Protein AF-A0AAV0YJS9-F1 (afdb_monomer)

Secondary structure (DSSP, 8-state):
---TTEEEEEESSTTGGGGHHHHHHHTT-TTEEEEE-SSSEEEEEESSTTHHHHHTSTT-HHHHHHEEEEEE--TT----EEEEEEEEE---GGG-SHHHHHHHHHTTSEEEEE-HHHHTTS-SSEEEEEEEEEHHHHHHHTT---

Organism: Vicia faba (NCBI:txid3906)

Sequence (146 aa):
MGFSKAMKGVVNIPGSTFRMQSILDKEGFSSIKASALGPCLLLLEESKNGALEELLGECDARWKVWFSEVRRWNNKEMDKERLIRVKVYGVPCFAWHRNFFVALANSFDKFVCLDEYTSNGRNFDTARITLIVKLSFILQESCVVI

Mean predicted aligned error: 8.02 Å

Nearest PDB structures (foldseek):
  7roq-assembly1_A  TM=5.721E-01  e=2.950E-01  Homo sapiens
  7w02-assembly1_A  TM=5.265E-01  e=3.335E-01  Homo sapiens
  7lkz-assembly1_A  TM=6.442E-01  e=2.688E+00  Homo sapiens
  6cgf-assembly1_A  TM=4.818E-01  e=3.232E+00  Human immunodeficiency virus type 1 BH10
  6c0r-assembly1_A  TM=4.461E-01  e=3.436E+00  Human immunodeficiency virus type 1 BH10

pLDDT: mean 82.93, std 14.08, range [32.34, 95.38]

Solvent-accessible surface area (backbone atoms only — not comparable to full-atom values): 8464 Å² total; per-residue (Å²): 139,79,76,86,66,34,29,33,35,33,42,66,49,72,58,46,33,85,49,41,42,67,50,36,44,73,75,70,42,65,54,46,47,54,45,59,63,30,28,40,30,30,41,38,35,53,78,48,94,59,55,62,56,60,73,62,39,88,76,53,67,77,50,58,66,48,33,78,45,77,46,78,55,55,96,87,72,73,66,58,48,39,70,45,77,47,78,46,68,79,62,53,77,94,56,74,42,71,68,49,54,43,53,57,34,44,73,77,45,40,58,71,46,64,41,72,49,41,71,68,65,74,42,74,70,50,41,40,42,32,30,40,38,50,47,71,64,55,58,69,64,62,75,71,76,128

Foldseek 3Di:
DDQPPKKKFFFPAFQCLVCVCVVCVVVVLVQWDWDDQARGITITGGNDPCSVVVVVPPCPVVCVNTTPDMGHDDPVDHDQKHKDKDKDADQDPVCLAPVSLQVVQVVQPGWRDWDPCSHVVVDNGITITIGMHGNVSVVVPVVPPD

Radius of gyration: 18.53 Å; Cα contacts (8 Å, |Δi|>4): 231; chains: 1; bounding box: 42×46×48 Å

Structure (mmCIF, N/CA/C/O backbone):
data_AF-A0AAV0YJS9-F1
#
_entry.id   AF-A0AAV0YJS9-F1
#
loop_
_atom_site.group_PDB
_atom_site.id
_atom_site.type_symbol
_atom_site.label_atom_id
_atom_site.label_alt_id
_atom_site.label_comp_id
_atom_site.label_asym_id
_atom_site.label_entity_id
_atom_site.label_seq_id
_atom_site.pdbx_PDB_ins_code
_atom_site.Cartn_x
_atom_site.Cartn_y
_atom_site.Cartn_z
_atom_site.occupancy
_atom_site.B_iso_or_equiv
_atom_site.auth_seq_id
_atom_site.auth_comp_id
_atom_site.auth_asym_id
_atom_site.auth_atom_id
_atom_site.pdbx_PDB_model_num
ATOM 1 N N . MET A 1 1 ? -21.289 -11.889 22.302 1.00 41.25 1 MET A N 1
ATOM 2 C CA . MET A 1 1 ? -20.421 -10.692 22.283 1.00 41.25 1 MET A CA 1
ATOM 3 C C . MET A 1 1 ? -20.828 -9.848 21.088 1.00 41.25 1 MET A C 1
ATOM 5 O O . MET A 1 1 ? -20.607 -10.273 19.965 1.00 41.25 1 MET A O 1
ATOM 9 N N . GLY A 1 2 ? -21.559 -8.754 21.307 1.00 43.25 2 GLY A N 1
ATOM 10 C CA . GLY A 1 2 ? -22.062 -7.906 20.222 1.00 43.25 2 GLY A CA 1
ATOM 11 C C . GLY A 1 2 ? -21.069 -6.795 19.889 1.00 43.25 2 GLY A C 1
ATOM 12 O O . GLY A 1 2 ? -20.625 -6.100 20.798 1.00 43.25 2 GLY A O 1
ATOM 13 N N . PHE A 1 3 ? -20.772 -6.598 18.602 1.00 51.22 3 PHE A N 1
ATOM 14 C CA . PHE A 1 3 ? -19.946 -5.511 18.046 1.00 51.22 3 PHE A CA 1
ATOM 15 C C . PHE A 1 3 ? -20.576 -4.109 18.206 1.00 51.22 3 PHE A C 1
ATOM 17 O O . PHE A 1 3 ? -20.481 -3.276 17.309 1.00 51.22 3 PHE A O 1
ATOM 24 N N . SER A 1 4 ? -21.275 -3.826 19.313 1.00 53.09 4 SER A N 1
ATOM 25 C CA . SER A 1 4 ? -22.129 -2.631 19.436 1.00 53.09 4 SER A CA 1
ATOM 26 C C . SER A 1 4 ? -21.371 -1.297 19.350 1.00 53.09 4 SER A C 1
ATOM 28 O O . SER A 1 4 ? -22.004 -0.258 19.183 1.00 53.09 4 SER A O 1
ATOM 30 N N . LYS A 1 5 ? -20.031 -1.325 19.398 1.00 73.94 5 LYS A N 1
ATOM 31 C CA . LYS A 1 5 ? -19.152 -0.153 19.279 1.00 73.94 5 LYS A CA 1
ATOM 32 C C . LYS A 1 5 ? -17.955 -0.379 18.352 1.00 73.94 5 LYS A C 1
ATOM 34 O O . LYS A 1 5 ? -16.841 0.034 18.649 1.00 73.94 5 LYS A O 1
ATOM 39 N N . ALA A 1 6 ? -18.172 -1.074 17.241 1.00 85.06 6 ALA A N 1
ATOM 40 C CA . ALA A 1 6 ? -17.163 -1.171 16.194 1.00 85.06 6 ALA A CA 1
ATOM 41 C C . ALA A 1 6 ? -17.308 -0.019 15.189 1.00 85.06 6 ALA A C 1
ATOM 43 O O . ALA A 1 6 ? -18.415 0.343 14.772 1.00 85.06 6 ALA A O 1
ATOM 44 N N . MET A 1 7 ? -16.179 0.536 14.764 1.00 87.88 7 MET A N 1
ATOM 45 C CA . MET A 1 7 ? -16.108 1.544 13.715 1.00 87.88 7 MET A CA 1
ATOM 46 C C . MET A 1 7 ? -15.299 1.031 12.535 1.00 87.88 7 MET A C 1
ATOM 48 O O . MET A 1 7 ? -14.364 0.249 12.664 1.00 87.88 7 MET A O 1
ATOM 52 N N . LYS A 1 8 ? -15.693 1.474 11.354 1.00 89.69 8 LYS A N 1
ATOM 53 C CA . LYS A 1 8 ? -14.968 1.301 10.111 1.00 89.69 8 LYS A CA 1
ATOM 54 C C . LYS A 1 8 ? -14.064 2.508 9.915 1.00 89.69 8 LYS A C 1
ATOM 56 O O . LYS A 1 8 ? -14.579 3.620 9.901 1.00 89.69 8 LYS A O 1
ATOM 61 N N . GLY A 1 9 ? -12.774 2.284 9.687 1.00 90.38 9 GLY A N 1
ATOM 62 C CA . GLY A 1 9 ? -11.838 3.303 9.215 1.00 90.38 9 GLY A CA 1
ATOM 63 C C . GLY A 1 9 ? -11.384 3.009 7.787 1.00 90.38 9 GLY A C 1
ATOM 64 O O . GLY A 1 9 ? -10.937 1.898 7.499 1.00 90.38 9 GLY A O 1
ATOM 65 N N . VAL A 1 10 ? -11.486 3.990 6.893 1.00 90.12 10 VAL A N 1
ATOM 66 C CA . VAL A 1 10 ? -10.906 3.943 5.545 1.00 90.12 10 VAL A CA 1
ATOM 67 C C . VAL A 1 10 ? -9.620 4.754 5.555 1.00 90.12 10 VAL A C 1
ATOM 69 O O . VAL A 1 10 ? -9.650 5.941 5.872 1.00 90.12 10 VAL A O 1
ATOM 72 N N . VAL A 1 11 ? -8.487 4.129 5.233 1.00 91.19 11 VAL A N 1
ATOM 73 C CA . VAL A 1 11 ? -7.184 4.807 5.249 1.00 91.19 11 VAL A CA 1
ATOM 74 C C . VAL A 1 11 ? -6.875 5.499 3.925 1.00 91.19 11 VAL A C 1
ATOM 76 O O . VAL A 1 11 ? -7.175 4.982 2.851 1.00 91.19 11 VAL A O 1
ATOM 79 N N . ASN A 1 12 ? -6.214 6.653 3.994 1.00 88.81 12 ASN A N 1
ATOM 80 C CA . ASN A 1 12 ? -5.742 7.400 2.823 1.00 88.81 12 ASN A CA 1
ATOM 81 C C . ASN A 1 12 ? -4.531 6.752 2.154 1.00 88.81 12 ASN A C 1
ATOM 83 O O . ASN A 1 12 ? -4.306 6.937 0.959 1.00 88.81 12 ASN A O 1
ATOM 87 N N . ILE A 1 13 ? -3.738 6.013 2.933 1.00 87.56 13 ILE A N 1
ATOM 88 C CA . ILE A 1 13 ? -2.496 5.387 2.487 1.00 87.56 13 ILE A CA 1
ATOM 89 C C . ILE A 1 13 ? -2.735 3.877 2.392 1.00 87.56 13 ILE A C 1
ATOM 91 O O . ILE A 1 13 ? -2.726 3.194 3.422 1.00 87.56 13 ILE A O 1
ATOM 95 N N . PRO A 1 14 ? -2.936 3.322 1.185 1.00 86.38 14 PRO A N 1
ATOM 96 C CA . PRO A 1 14 ? -3.040 1.885 0.992 1.00 86.38 14 PRO A CA 1
ATOM 97 C C . PRO A 1 14 ? -1.896 1.097 1.625 1.00 86.38 14 PRO A C 1
ATOM 99 O O . PRO A 1 14 ? -0.729 1.471 1.522 1.00 86.38 14 PRO A O 1
ATOM 102 N N . GLY A 1 15 ? -2.232 -0.014 2.274 1.00 84.44 15 GLY A N 1
ATOM 103 C CA . GLY A 1 15 ? -1.279 -0.879 2.967 1.00 84.44 15 GLY A CA 1
ATOM 104 C C . GLY A 1 15 ? -0.827 -0.358 4.334 1.00 84.44 15 GLY A C 1
ATOM 105 O O . GLY A 1 15 ? -0.170 -1.098 5.065 1.00 84.44 15 GLY A O 1
ATOM 106 N N . SER A 1 16 ? -1.203 0.865 4.734 1.00 87.50 16 SER A N 1
ATOM 107 C CA . SER A 1 16 ? -0.940 1.356 6.097 1.00 87.50 16 SER A CA 1
ATOM 108 C C . SER A 1 16 ? -1.770 0.636 7.165 1.00 87.50 16 SER A C 1
ATOM 110 O O . SER A 1 16 ? -1.387 0.641 8.334 1.00 87.50 16 SER A O 1
ATOM 112 N N . THR A 1 17 ? -2.849 -0.051 6.774 1.00 90.31 17 THR A N 1
ATOM 113 C CA . THR A 1 17 ? -3.727 -0.816 7.673 1.00 90.31 17 THR A CA 1
ATOM 114 C C . THR A 1 17 ? -2.959 -1.826 8.526 1.00 90.31 17 THR A C 1
ATOM 116 O O . THR A 1 17 ? -3.192 -1.909 9.728 1.00 90.31 17 THR A O 1
ATOM 119 N N . PHE A 1 18 ? -1.962 -2.509 7.954 1.00 87.38 18 PHE A N 1
ATOM 120 C CA . PHE A 1 18 ? -1.115 -3.477 8.667 1.00 87.38 18 PHE A CA 1
ATOM 121 C C . PHE A 1 18 ? -0.224 -2.861 9.754 1.00 87.38 18 PHE A C 1
ATOM 123 O O . PHE A 1 18 ? 0.280 -3.578 10.612 1.00 87.38 18 PHE A O 1
ATOM 130 N N . ARG A 1 19 ? 0.003 -1.544 9.713 1.00 90.25 19 ARG A N 1
ATOM 131 C CA . ARG A 1 19 ? 0.818 -0.811 10.695 1.00 90.25 19 ARG A CA 1
ATOM 132 C C . ARG A 1 19 ? -0.024 0.038 11.640 1.00 90.25 19 ARG A C 1
ATOM 134 O O . ARG A 1 19 ? 0.536 0.645 12.548 1.00 90.25 19 ARG A O 1
ATOM 141 N N . MET A 1 20 ? -1.342 0.090 11.437 1.00 91.88 20 MET A N 1
ATOM 142 C CA . MET A 1 20 ? -2.189 1.048 12.138 1.00 91.88 20 MET A CA 1
ATOM 143 C C . MET A 1 20 ? -2.232 0.808 13.645 1.00 91.88 20 MET A C 1
ATOM 145 O O . MET A 1 20 ? -2.180 1.776 14.391 1.00 91.88 20 MET A O 1
ATOM 149 N N . GLN A 1 21 ? -2.238 -0.450 14.102 1.00 92.94 21 GLN A N 1
ATOM 150 C CA . GLN A 1 21 ? -2.174 -0.740 15.539 1.00 92.94 21 GLN A CA 1
ATOM 151 C C . GLN A 1 21 ? -0.936 -0.094 16.173 1.00 92.94 21 GLN A C 1
ATOM 153 O O . GLN A 1 21 ? -1.051 0.663 17.126 1.00 92.94 21 GLN A O 1
ATOM 158 N N . SER A 1 22 ? 0.240 -0.293 15.574 1.00 92.50 22 SER A N 1
ATOM 159 C CA . SER A 1 22 ? 1.484 0.295 16.077 1.00 92.50 22 SER A CA 1
ATOM 160 C C . SER A 1 22 ? 1.511 1.824 16.005 1.00 92.50 22 SER A C 1
ATOM 162 O O . SER A 1 22 ? 2.261 2.444 16.754 1.00 92.50 22 SER A O 1
ATOM 164 N N . ILE A 1 23 ? 0.759 2.438 15.087 1.00 90.69 23 ILE A N 1
ATOM 165 C CA . ILE A 1 23 ? 0.606 3.898 15.018 1.00 90.69 23 ILE A CA 1
ATOM 166 C C . ILE A 1 23 ? -0.279 4.374 16.175 1.00 90.69 23 ILE A C 1
ATOM 168 O O . ILE A 1 23 ? 0.129 5.263 16.914 1.00 90.69 23 ILE A O 1
ATOM 172 N N . LEU A 1 24 ? -1.437 3.743 16.380 1.00 89.62 24 LEU A N 1
ATOM 173 C CA . LEU A 1 24 ? -2.353 4.061 17.480 1.00 89.62 24 LEU A CA 1
ATOM 174 C C . LEU A 1 24 ? -1.680 3.903 18.845 1.00 89.62 24 LEU A C 1
ATOM 176 O O . LEU A 1 24 ? -1.779 4.800 19.677 1.00 89.62 24 LEU A O 1
ATOM 180 N N . ASP A 1 25 ? -0.935 2.817 19.051 1.00 90.38 25 ASP A N 1
ATOM 181 C CA . ASP A 1 25 ? -0.227 2.559 20.307 1.00 90.38 25 ASP A CA 1
ATOM 182 C C . ASP A 1 25 ? 0.786 3.668 20.632 1.00 90.38 25 ASP A C 1
ATOM 184 O O . ASP A 1 25 ? 0.897 4.093 21.781 1.00 90.38 25 ASP A O 1
ATOM 188 N N . LYS A 1 26 ? 1.505 4.170 19.618 1.00 89.50 26 LYS A N 1
ATOM 189 C CA . LYS A 1 26 ? 2.485 5.258 19.777 1.00 89.50 26 LYS A CA 1
ATOM 190 C C . LYS A 1 26 ? 1.838 6.600 20.098 1.00 89.50 26 LYS A C 1
ATOM 192 O O . LYS A 1 26 ? 2.425 7.382 20.835 1.00 89.50 26 LYS A O 1
ATOM 197 N N . GLU A 1 27 ? 0.645 6.843 19.569 1.00 86.38 27 GLU A N 1
ATOM 198 C CA . GLU A 1 27 ? -0.137 8.053 19.837 1.00 86.38 27 GLU A CA 1
ATOM 199 C C . GLU A 1 27 ? -0.932 7.966 21.158 1.00 86.38 27 GLU A C 1
ATOM 201 O O . GLU A 1 27 ? -1.637 8.905 21.513 1.00 86.38 27 GLU A O 1
ATOM 206 N N . GLY A 1 28 ? -0.819 6.856 21.903 1.00 85.75 28 GLY A N 1
ATOM 207 C CA . GLY A 1 28 ? -1.477 6.659 23.200 1.00 85.75 28 GLY A CA 1
ATOM 208 C C . GLY A 1 28 ? -2.850 5.979 23.135 1.00 85.75 28 GLY A C 1
ATOM 209 O O . GLY A 1 28 ? -3.483 5.774 24.170 1.00 85.75 28 GLY A O 1
ATOM 210 N N . PHE A 1 29 ? -3.298 5.550 21.952 1.00 85.56 29 PHE A N 1
ATOM 211 C CA . PHE A 1 29 ? -4.592 4.896 21.721 1.00 85.56 29 PHE A CA 1
ATOM 212 C C . PHE A 1 29 ? -4.521 3.361 21.814 1.00 85.56 29 PHE A C 1
ATOM 214 O O . PHE A 1 29 ? -5.145 2.647 21.033 1.00 85.56 29 PHE A O 1
ATOM 221 N N . SER A 1 30 ? -3.809 2.827 22.808 1.00 85.06 30 SER A N 1
ATOM 222 C CA . SER A 1 30 ? -3.649 1.372 23.006 1.00 85.06 30 SER A CA 1
ATOM 223 C C . SER A 1 30 ? -4.942 0.640 23.393 1.00 85.06 30 SER A C 1
ATOM 225 O O . SER A 1 30 ? -5.039 -0.582 23.295 1.00 85.06 30 SER A O 1
ATOM 227 N N . SER A 1 31 ? -5.960 1.384 23.833 1.00 86.19 31 SER A N 1
ATOM 228 C CA . SER A 1 31 ? -7.290 0.844 24.137 1.00 86.19 31 SER A CA 1
ATOM 229 C C . SER A 1 31 ? -8.148 0.588 22.891 1.00 86.19 31 SER A C 1
ATOM 231 O O . SER A 1 31 ? -9.206 -0.039 23.007 1.00 86.19 31 SER A O 1
ATOM 233 N N . ILE A 1 32 ? -7.694 1.046 21.718 1.00 88.88 32 ILE A N 1
ATOM 234 C CA . ILE A 1 32 ? -8.327 0.808 20.423 1.00 88.88 32 ILE A CA 1
ATOM 235 C C . ILE A 1 32 ? -7.592 -0.333 19.728 1.00 88.88 32 ILE A C 1
ATOM 237 O O . ILE A 1 32 ? -6.395 -0.267 19.448 1.00 88.88 32 ILE A O 1
ATOM 241 N N . LYS A 1 33 ? -8.338 -1.381 19.401 1.00 91.38 33 LYS A N 1
ATOM 242 C CA . LYS A 1 33 ? -7.868 -2.486 18.581 1.00 91.38 33 LYS A CA 1
ATOM 243 C C . LYS A 1 33 ? -8.178 -2.196 17.117 1.00 91.38 33 LYS A C 1
ATOM 245 O O . LYS A 1 33 ? -9.339 -2.066 16.736 1.00 91.38 33 LYS A O 1
ATOM 250 N N . ALA A 1 34 ? -7.142 -2.142 16.292 1.00 91.88 34 ALA A N 1
ATOM 251 C CA . ALA A 1 34 ? -7.224 -1.942 14.855 1.00 91.88 34 ALA A CA 1
ATOM 252 C C . ALA A 1 34 ? -6.961 -3.259 14.115 1.00 91.88 34 ALA A C 1
ATOM 254 O O . ALA A 1 34 ? -5.829 -3.733 14.027 1.00 91.88 34 ALA A O 1
ATOM 255 N N . SER A 1 35 ? -8.014 -3.847 13.551 1.00 91.25 35 SER A N 1
ATOM 256 C CA . SER A 1 35 ? -7.930 -5.072 12.752 1.00 91.25 35 SER A CA 1
ATOM 257 C C . SER A 1 35 ? -8.005 -4.735 11.263 1.00 91.25 35 SER A C 1
ATOM 259 O O . SER A 1 35 ? -8.992 -4.166 10.795 1.00 91.25 35 SER A O 1
ATOM 261 N N . ALA A 1 36 ? -6.966 -5.082 10.500 1.00 90.62 36 ALA A N 1
ATOM 262 C CA . ALA A 1 36 ? -6.950 -4.885 9.052 1.00 90.62 36 ALA A CA 1
ATOM 263 C C . ALA A 1 36 ? -7.961 -5.817 8.373 1.00 90.62 36 ALA A C 1
ATOM 265 O O . ALA A 1 36 ? -7.864 -7.037 8.475 1.00 90.62 36 ALA A O 1
ATOM 266 N N . LEU A 1 37 ? -8.920 -5.227 7.661 1.00 88.69 37 LEU A N 1
ATOM 267 C CA . LEU A 1 37 ? -9.890 -5.952 6.837 1.00 88.69 37 LEU A CA 1
ATOM 268 C C . LEU A 1 37 ? -9.517 -5.932 5.350 1.00 88.69 37 LEU A C 1
ATOM 270 O O . LEU A 1 37 ? -10.106 -6.665 4.561 1.00 88.69 37 LEU A O 1
ATOM 274 N N . GLY A 1 38 ? -8.559 -5.082 4.978 1.00 86.69 38 GLY A N 1
ATOM 275 C CA . GLY A 1 38 ? -8.173 -4.816 3.601 1.00 86.69 38 GLY A CA 1
ATOM 276 C C . GLY A 1 38 ? -6.934 -3.924 3.479 1.00 86.69 38 GLY A C 1
ATOM 277 O O . GLY A 1 38 ? -6.399 -3.472 4.499 1.00 86.69 38 GLY A O 1
ATOM 278 N N . PRO A 1 39 ? -6.492 -3.597 2.247 1.00 87.38 39 PRO A N 1
ATOM 279 C CA . PRO A 1 39 ? -5.433 -2.618 2.018 1.00 87.38 39 PRO A CA 1
ATOM 280 C C . PRO A 1 39 ? -5.819 -1.220 2.494 1.00 87.38 39 PRO A C 1
ATOM 282 O O . PRO A 1 39 ? -4.946 -0.453 2.891 1.00 87.38 39 PRO A O 1
ATOM 285 N N . CYS A 1 40 ? -7.107 -0.889 2.413 1.00 88.81 40 CYS A N 1
ATOM 286 C CA . CYS A 1 40 ? -7.633 0.439 2.712 1.00 88.81 40 CYS A CA 1
ATOM 287 C C . CYS A 1 40 ? -8.620 0.431 3.888 1.00 88.81 40 CYS A C 1
ATOM 289 O O . CYS A 1 40 ? -9.081 1.492 4.290 1.00 88.81 40 CYS A O 1
ATOM 291 N N . LEU A 1 41 ? -8.964 -0.744 4.428 1.00 90.62 41 LEU A N 1
ATOM 292 C CA . LEU A 1 41 ? -10.063 -0.915 5.374 1.00 90.62 41 LEU A CA 1
ATOM 293 C C . LEU A 1 41 ? -9.586 -1.436 6.732 1.00 90.62 41 LEU A C 1
ATOM 295 O O . LEU A 1 41 ? -8.888 -2.450 6.812 1.00 90.62 41 LEU A O 1
ATOM 299 N N . LEU A 1 42 ? -10.033 -0.774 7.796 1.00 91.81 42 LEU A N 1
ATOM 300 C CA . LEU A 1 42 ? -9.803 -1.148 9.186 1.00 91.81 42 LEU A CA 1
ATOM 301 C C . LEU A 1 42 ? -11.115 -1.300 9.944 1.00 91.81 42 LEU A C 1
ATOM 303 O O . LEU A 1 42 ? -12.038 -0.499 9.785 1.00 91.81 42 LEU A O 1
ATOM 307 N N . LEU A 1 43 ? -11.144 -2.300 10.816 1.00 91.75 43 LEU A N 1
ATOM 308 C CA . LEU A 1 43 ? -12.088 -2.398 11.915 1.00 91.75 43 LEU A CA 1
ATOM 309 C C . LEU A 1 43 ? -11.422 -1.831 13.164 1.00 91.75 43 LEU A C 1
ATOM 311 O O . LEU A 1 43 ? -10.372 -2.321 13.577 1.00 91.75 43 LEU A O 1
ATOM 315 N N . LEU A 1 44 ? -12.028 -0.810 13.746 1.00 90.62 44 LEU A N 1
ATOM 316 C CA . LEU A 1 44 ? -11.599 -0.201 14.992 1.00 90.62 44 LEU A CA 1
ATOM 317 C C . LEU A 1 44 ? -12.578 -0.619 16.090 1.00 90.62 44 LEU A C 1
ATOM 319 O O . LEU A 1 44 ? -13.779 -0.364 15.988 1.00 90.62 44 LEU A O 1
ATOM 323 N N . GLU A 1 45 ? -12.069 -1.278 17.121 1.00 89.69 45 GLU A N 1
ATOM 324 C CA . GLU A 1 45 ? -12.843 -1.747 18.269 1.00 89.69 45 GLU A CA 1
ATOM 325 C C . GLU A 1 45 ? -12.280 -1.104 19.534 1.00 89.69 45 GLU A C 1
ATOM 327 O O . GLU A 1 45 ? -11.082 -1.195 19.795 1.00 89.69 45 GLU A O 1
ATOM 332 N N . GLU A 1 46 ? -13.122 -0.462 20.338 1.00 85.69 46 GLU A N 1
ATOM 333 C CA . GLU A 1 46 ? -12.690 0.058 21.635 1.00 85.69 46 GLU A CA 1
ATOM 334 C C . GLU A 1 46 ? -12.863 -0.989 22.742 1.00 85.69 46 GLU A C 1
ATOM 336 O O . GLU A 1 46 ? -13.901 -1.642 22.852 1.00 85.69 46 GLU A O 1
ATOM 341 N N . SER A 1 47 ? -11.842 -1.133 23.587 1.00 77.25 47 SER A N 1
ATOM 342 C CA . SER A 1 47 ? -11.933 -1.897 24.839 1.00 77.25 47 SER A CA 1
ATOM 343 C C . SER A 1 47 ? -12.513 -1.044 25.976 1.00 77.25 47 SER A C 1
ATOM 345 O O . SER A 1 47 ? -13.235 -1.536 26.844 1.00 77.25 47 SER A O 1
ATOM 347 N N . LYS A 1 48 ? -12.236 0.268 25.951 1.00 69.94 48 LYS A N 1
ATOM 348 C CA . LYS A 1 48 ? -12.735 1.258 26.910 1.00 69.94 48 LYS A CA 1
ATOM 349 C C . LYS A 1 48 ? -13.685 2.218 26.200 1.00 69.94 48 LYS A C 1
ATOM 351 O O . LYS A 1 48 ? -13.318 2.802 25.188 1.00 69.94 48 LYS A O 1
ATOM 356 N N . ASN A 1 49 ? -14.879 2.401 26.760 1.00 71.81 49 ASN A N 1
ATOM 357 C CA . ASN A 1 49 ? -15.883 3.307 26.206 1.00 71.81 49 ASN A CA 1
ATOM 358 C C . ASN A 1 49 ? -15.343 4.740 26.071 1.00 71.81 49 ASN A C 1
ATOM 360 O O . ASN A 1 49 ? -14.882 5.300 27.067 1.00 71.81 49 ASN A O 1
ATOM 364 N N . GLY A 1 50 ? -15.465 5.323 24.875 1.00 74.19 50 GLY A N 1
ATOM 365 C CA . GLY A 1 50 ? -15.154 6.731 24.601 1.00 74.19 50 GLY A CA 1
ATOM 366 C C . GLY A 1 50 ? -13.789 6.972 23.953 1.00 74.19 50 GLY A C 1
ATOM 367 O O . GLY A 1 50 ? -13.534 8.084 23.507 1.00 74.19 50 GLY A O 1
ATOM 368 N N . ALA A 1 51 ? -12.936 5.949 23.826 1.00 75.50 51 ALA A N 1
ATOM 369 C CA . ALA A 1 51 ? -11.641 6.085 23.153 1.00 75.50 51 ALA A CA 1
ATOM 370 C C . ALA A 1 51 ? -11.807 6.364 21.652 1.00 75.50 51 ALA A C 1
ATOM 372 O O . ALA A 1 51 ? -11.054 7.145 21.074 1.00 75.50 51 ALA A O 1
ATOM 373 N N . LEU A 1 52 ? -12.818 5.759 21.016 1.00 78.56 52 LEU A N 1
ATOM 374 C CA . LEU A 1 52 ? -13.140 6.055 19.620 1.00 78.56 52 LEU A CA 1
ATOM 375 C C . LEU A 1 52 ? -13.755 7.443 19.448 1.00 78.56 52 LEU A C 1
ATOM 377 O O . LEU A 1 52 ? -13.489 8.098 18.448 1.00 78.56 52 LEU A O 1
ATOM 381 N N . GLU A 1 53 ? -14.552 7.907 20.409 1.00 76.44 53 GLU A N 1
ATOM 382 C CA . GLU A 1 53 ? -15.105 9.265 20.381 1.00 76.44 53 GLU A CA 1
ATOM 383 C C . GLU A 1 53 ? -14.022 10.322 20.614 1.00 76.44 53 GLU A C 1
ATOM 385 O O . GLU A 1 53 ? -14.081 11.372 19.993 1.00 76.44 53 GLU A O 1
ATOM 390 N N . GLU A 1 54 ? -13.001 10.035 21.425 1.00 74.62 54 GLU A N 1
ATOM 391 C CA . GLU A 1 54 ? -11.814 10.883 21.592 1.00 74.62 54 GLU A CA 1
ATOM 392 C C . GLU A 1 54 ? -10.950 10.910 20.321 1.00 74.62 54 GLU A C 1
ATOM 394 O O . GLU A 1 54 ? -10.558 11.982 19.868 1.00 74.62 54 GLU A O 1
ATOM 399 N N . LEU A 1 55 ? -10.728 9.748 19.689 1.00 73.62 55 LEU A N 1
ATOM 400 C CA . LEU A 1 55 ? -10.049 9.643 18.389 1.00 73.62 55 LEU A CA 1
ATOM 401 C C . LEU A 1 55 ? -10.770 10.458 17.298 1.00 73.62 55 LEU A C 1
ATOM 403 O O . LEU A 1 55 ? -10.135 11.003 16.396 1.00 73.62 55 LEU A O 1
ATOM 407 N N . LEU A 1 56 ? -12.104 10.506 17.370 1.00 73.75 56 LEU A N 1
ATOM 408 C CA . LEU A 1 56 ? -12.983 11.171 16.404 1.00 73.75 56 LEU A CA 1
ATOM 409 C C . LEU A 1 56 ? -13.446 12.561 16.832 1.00 73.75 56 LEU A C 1
ATOM 411 O O . LEU A 1 56 ? -14.149 13.223 16.063 1.00 73.75 56 LEU A O 1
ATOM 415 N N . GLY A 1 57 ? -13.048 12.996 18.027 1.00 68.56 57 GLY A N 1
ATOM 416 C CA . GLY A 1 57 ? -13.339 14.310 18.571 1.00 68.56 57 GLY A CA 1
ATOM 417 C C . GLY A 1 57 ? -12.876 15.388 17.600 1.00 68.56 57 GLY A C 1
ATOM 418 O O . GLY A 1 57 ? -11.836 15.250 16.954 1.00 68.56 57 GLY A O 1
ATOM 419 N N . GLU A 1 58 ? -13.716 16.414 17.449 1.00 48.19 58 GLU A N 1
ATOM 420 C CA . GLU A 1 58 ? -13.723 17.376 16.346 1.00 48.19 58 GLU A CA 1
ATOM 421 C C . GLU A 1 58 ? -12.342 17.680 15.744 1.00 48.19 58 GLU A C 1
ATOM 423 O O . GLU A 1 58 ? -11.552 18.461 16.264 1.00 48.19 58 GLU A O 1
ATOM 428 N N . CYS A 1 59 ? -12.101 17.116 14.558 1.00 52.06 59 CYS A N 1
ATOM 429 C CA . CYS A 1 59 ? -11.063 17.568 13.638 1.00 52.06 59 CYS A CA 1
ATOM 430 C C . CYS A 1 59 ? -9.631 17.575 14.185 1.00 52.06 59 CYS A C 1
ATOM 432 O O . CYS A 1 59 ? -8.872 18.489 13.851 1.00 52.06 59 CYS A O 1
ATOM 434 N N . ASP A 1 60 ? -9.200 16.535 14.897 1.00 64.75 60 ASP A N 1
ATOM 435 C CA . ASP A 1 60 ? -7.765 16.357 15.076 1.00 64.75 60 ASP A CA 1
ATOM 436 C C . ASP A 1 60 ? -7.112 16.119 13.701 1.00 64.75 60 ASP A C 1
ATOM 438 O O . ASP A 1 60 ? -7.212 15.049 13.089 1.00 64.75 60 ASP A O 1
ATOM 442 N N . ALA A 1 61 ? -6.497 17.172 13.155 1.00 71.44 61 ALA A N 1
ATOM 443 C CA . ALA A 1 61 ? -5.882 17.180 11.831 1.00 71.44 61 ALA A CA 1
ATOM 444 C C . ALA A 1 61 ? -4.862 16.041 11.672 1.00 71.44 61 ALA A C 1
ATOM 446 O O . ALA A 1 61 ? -4.637 15.566 10.557 1.00 71.44 61 ALA A O 1
ATOM 447 N N . ARG A 1 62 ? -4.317 15.555 12.797 1.00 76.94 62 ARG A N 1
ATOM 448 C CA . ARG A 1 62 ? -3.439 14.387 12.880 1.00 76.94 62 ARG A CA 1
ATOM 449 C C . ARG A 1 62 ? -4.068 13.140 12.256 1.00 76.94 62 ARG A C 1
ATOM 451 O O . ARG A 1 62 ? -3.407 12.450 11.482 1.00 76.94 62 ARG A O 1
ATOM 458 N N . TRP A 1 63 ? -5.351 12.879 12.510 1.00 83.19 63 TRP A N 1
ATOM 459 C CA . TRP A 1 63 ? -6.026 11.668 12.029 1.00 83.19 63 TRP A CA 1
ATOM 460 C C . TRP A 1 63 ? -6.594 11.797 10.616 1.00 83.19 63 TRP A C 1
ATOM 462 O O . TRP A 1 63 ? -6.737 10.783 9.933 1.00 83.19 63 TRP A O 1
ATOM 472 N N . LYS A 1 64 ? -6.801 13.024 10.115 1.00 83.25 64 LYS A N 1
ATOM 473 C CA . LYS A 1 64 ? -7.192 13.271 8.713 1.00 83.25 64 LYS A CA 1
ATOM 474 C C . LYS A 1 64 ? -6.112 12.874 7.705 1.00 83.25 64 LYS A C 1
ATOM 476 O O . LYS A 1 64 ? -6.432 12.605 6.552 1.00 83.25 64 LYS A O 1
ATOM 481 N N . VAL A 1 65 ? -4.841 12.821 8.114 1.00 84.88 65 VAL A N 1
ATOM 482 C CA . VAL A 1 65 ? -3.754 12.300 7.263 1.00 84.88 65 VAL A CA 1
ATOM 483 C C . VAL A 1 65 ? -3.918 10.796 7.051 1.00 84.88 65 VAL A C 1
ATOM 485 O O . VAL A 1 65 ? -3.706 10.295 5.946 1.00 84.88 65 VAL A O 1
ATOM 488 N N . TRP A 1 66 ? -4.352 10.081 8.087 1.00 87.56 66 TRP A N 1
ATOM 489 C CA . TRP A 1 66 ? -4.454 8.627 8.080 1.00 87.56 66 TRP A CA 1
ATOM 490 C C . TRP A 1 66 ? -5.776 8.124 7.526 1.00 87.56 66 TRP A C 1
ATOM 492 O O . TRP A 1 66 ? -5.758 7.190 6.726 1.00 87.56 66 TRP A O 1
ATOM 502 N N . PHE A 1 67 ? -6.895 8.738 7.909 1.00 89.00 67 PHE A N 1
ATOM 503 C CA . PHE A 1 67 ? -8.236 8.292 7.553 1.00 89.00 67 PHE A CA 1
ATOM 504 C C . PHE A 1 67 ? -8.929 9.276 6.606 1.00 89.00 67 PHE A C 1
ATOM 506 O O . PHE A 1 67 ? -8.951 10.480 6.852 1.00 89.00 67 PHE A O 1
ATOM 513 N N . SER A 1 68 ? -9.527 8.753 5.535 1.00 88.50 68 SER A N 1
ATOM 514 C CA . SER A 1 68 ? -10.473 9.500 4.689 1.00 88.50 68 SER A CA 1
ATOM 515 C C . SER A 1 68 ? -11.864 9.511 5.303 1.00 88.50 68 SER A C 1
ATOM 517 O O . SER A 1 68 ? -12.588 10.496 5.198 1.00 88.50 68 SER A O 1
ATOM 519 N N . GLU A 1 69 ? -12.244 8.403 5.931 1.00 87.38 69 GLU A N 1
ATOM 520 C CA . GLU A 1 69 ? -13.571 8.201 6.489 1.00 87.38 69 GLU A CA 1
ATOM 521 C C . GLU A 1 69 ? -13.464 7.340 7.742 1.00 87.38 69 GLU A C 1
ATOM 523 O O . GLU A 1 69 ? -12.792 6.307 7.738 1.00 87.38 69 GLU A O 1
ATOM 528 N N . VAL A 1 70 ? -14.173 7.732 8.799 1.00 86.94 70 VAL A N 1
ATOM 529 C CA . VAL A 1 70 ? -14.438 6.850 9.933 1.00 86.94 70 VAL A CA 1
ATOM 530 C C . VAL A 1 70 ? -15.926 6.899 10.248 1.00 86.94 70 VAL A C 1
ATOM 532 O O . VAL A 1 70 ? -16.492 7.971 10.445 1.00 86.94 70 VAL A O 1
ATOM 535 N N . ARG A 1 71 ? -16.583 5.738 10.269 1.00 86.00 71 ARG A N 1
ATOM 536 C CA . ARG A 1 71 ? -18.030 5.623 10.512 1.00 86.00 71 ARG A CA 1
ATOM 537 C C . ARG A 1 71 ? -18.368 4.372 11.308 1.00 86.00 71 ARG A C 1
ATOM 539 O O . ARG A 1 71 ? -17.525 3.502 11.486 1.00 86.00 71 ARG A O 1
ATOM 546 N N . ARG A 1 72 ? -19.613 4.239 11.772 1.00 86.88 72 ARG A N 1
ATOM 547 C CA . ARG A 1 72 ? -20.068 2.999 12.428 1.00 86.88 72 ARG A CA 1
ATOM 548 C C . ARG A 1 72 ? -19.945 1.801 11.484 1.00 86.88 72 ARG A C 1
ATOM 550 O O . ARG A 1 72 ? -20.259 1.905 10.298 1.00 86.88 72 ARG A O 1
ATOM 557 N N . TRP A 1 73 ? -19.478 0.677 12.023 1.00 86.31 73 TRP A N 1
ATOM 558 C CA . TRP A 1 73 ? -19.311 -0.557 11.266 1.00 86.31 73 TRP A CA 1
ATOM 559 C C . TRP A 1 73 ? -20.663 -1.130 10.816 1.00 86.31 73 TRP A C 1
ATOM 561 O O . TRP A 1 73 ? -21.632 -1.145 11.576 1.00 86.31 73 TRP A O 1
ATOM 571 N N . ASN A 1 74 ? -20.715 -1.638 9.583 1.00 81.75 74 ASN A N 1
ATOM 572 C CA . ASN A 1 74 ? -21.863 -2.352 9.034 1.00 81.75 74 ASN A CA 1
ATOM 573 C C . ASN A 1 74 ? -21.408 -3.726 8.530 1.00 81.75 74 ASN A C 1
ATOM 575 O O . ASN A 1 74 ? -20.579 -3.813 7.627 1.00 81.75 74 ASN A O 1
ATOM 579 N N . ASN A 1 75 ? -22.000 -4.798 9.062 1.00 73.44 75 ASN A N 1
ATOM 580 C CA . ASN A 1 75 ? -21.627 -6.186 8.760 1.00 73.44 75 ASN A CA 1
ATOM 581 C C . ASN A 1 75 ? -21.780 -6.590 7.282 1.00 73.44 75 ASN A C 1
ATOM 583 O O . ASN A 1 75 ? -21.296 -7.647 6.892 1.00 73.44 75 ASN A O 1
ATOM 587 N N . LYS A 1 76 ? -22.453 -5.785 6.453 1.00 77.12 76 LYS A N 1
ATOM 588 C CA . LYS A 1 76 ? -22.581 -6.038 5.008 1.00 77.12 76 LYS A CA 1
ATOM 589 C C . LYS A 1 76 ? -21.383 -5.539 4.192 1.00 77.12 76 LYS A C 1
ATOM 591 O O . LY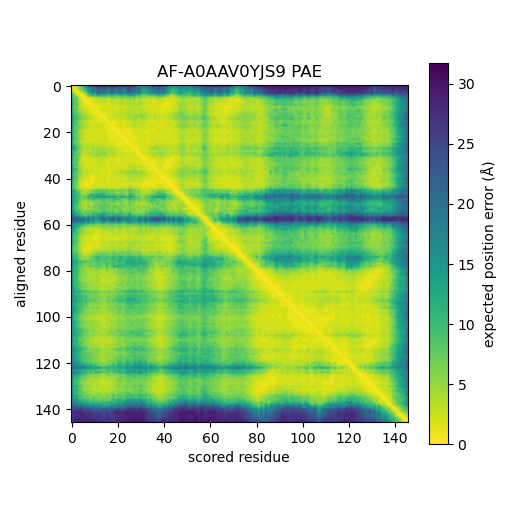S A 1 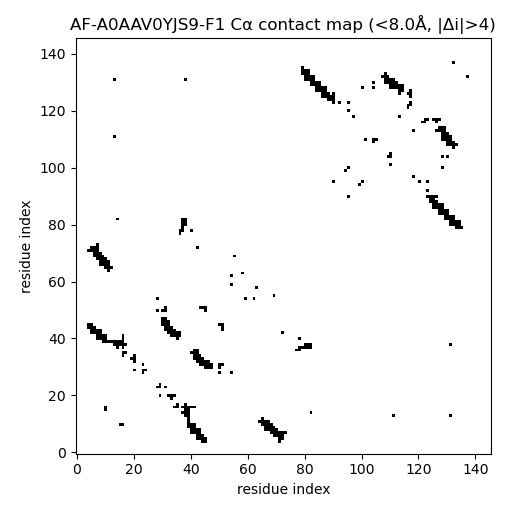76 ? -21.301 -5.816 2.998 1.00 77.12 76 LYS A O 1
ATOM 596 N N . GLU A 1 77 ? -20.475 -4.787 4.803 1.00 69.62 77 GLU A N 1
ATOM 597 C CA . GLU A 1 77 ? -19.352 -4.162 4.112 1.00 69.62 77 GLU A CA 1
ATOM 598 C C . GLU A 1 77 ? -18.093 -5.013 4.258 1.00 69.62 77 GLU A C 1
ATOM 600 O O . GLU A 1 77 ? -17.349 -4.882 5.220 1.00 69.62 77 GLU A O 1
ATOM 605 N N . MET A 1 78 ? -17.834 -5.884 3.285 1.00 72.38 78 MET A N 1
ATOM 606 C CA . MET A 1 78 ? -16.545 -6.571 3.173 1.00 72.38 78 MET A CA 1
ATOM 607 C C . MET A 1 78 ? -15.646 -5.866 2.167 1.00 72.38 78 MET A C 1
ATOM 609 O O . MET A 1 78 ? -16.120 -5.360 1.146 1.00 72.38 78 MET A O 1
ATOM 613 N N . ASP A 1 79 ? -14.343 -5.870 2.441 1.00 78.12 79 ASP A N 1
ATOM 614 C CA . ASP A 1 79 ? -13.371 -5.339 1.502 1.00 78.12 79 ASP A CA 1
ATOM 615 C C . ASP A 1 79 ? -13.261 -6.224 0.254 1.00 78.12 79 ASP A C 1
ATOM 617 O O . ASP A 1 79 ? -13.031 -7.440 0.326 1.00 78.12 79 ASP A O 1
ATOM 621 N N . LYS A 1 80 ? -13.422 -5.584 -0.903 1.00 84.31 80 LYS A N 1
ATOM 622 C CA . LYS A 1 80 ? -13.390 -6.221 -2.223 1.00 84.31 80 LYS A CA 1
ATOM 623 C C . LYS A 1 80 ? -12.048 -6.035 -2.917 1.00 84.31 80 LYS A C 1
ATOM 625 O O . LYS A 1 80 ? -11.930 -6.408 -4.078 1.00 84.31 80 LYS A O 1
ATOM 630 N N . GLU A 1 81 ? -11.061 -5.474 -2.236 1.00 87.69 81 GLU A N 1
ATOM 631 C CA . GLU A 1 81 ? -9.733 -5.200 -2.769 1.00 87.69 81 GLU A CA 1
ATOM 632 C C . GLU A 1 81 ? -8.672 -6.052 -2.062 1.00 87.69 81 GLU A C 1
ATOM 634 O O . GLU A 1 81 ? -8.876 -6.570 -0.966 1.00 87.69 81 GLU A O 1
ATOM 639 N N . ARG A 1 82 ? -7.523 -6.266 -2.696 1.00 86.69 82 ARG A N 1
ATOM 640 C CA . ARG A 1 82 ? -6.392 -6.989 -2.108 1.00 86.69 82 ARG A CA 1
ATOM 641 C C . ARG A 1 82 ? -5.101 -6.276 -2.446 1.00 86.69 82 ARG A C 1
ATOM 643 O O . ARG A 1 82 ? -4.890 -5.876 -3.587 1.00 86.69 82 ARG A O 1
ATOM 650 N N . LEU A 1 83 ? -4.235 -6.141 -1.445 1.00 88.31 83 LEU A N 1
ATOM 651 C CA . LEU A 1 83 ? -2.866 -5.697 -1.656 1.00 88.31 83 LEU A CA 1
ATOM 652 C C . LEU A 1 83 ? -2.057 -6.890 -2.149 1.00 88.31 83 LEU A C 1
ATOM 654 O O . LEU A 1 83 ? -1.925 -7.877 -1.426 1.00 88.31 83 LEU A O 1
ATOM 658 N N . ILE A 1 84 ? -1.502 -6.793 -3.348 1.00 88.94 84 ILE A N 1
ATOM 659 C CA . ILE A 1 84 ? -0.625 -7.823 -3.893 1.00 88.94 84 ILE A CA 1
ATOM 660 C C . ILE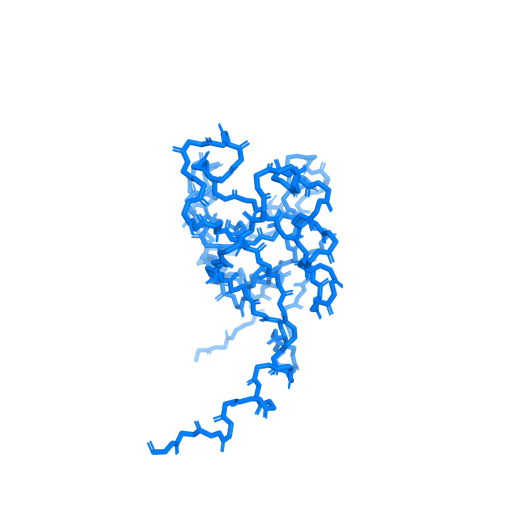 A 1 84 ? 0.744 -7.233 -4.199 1.00 88.94 84 ILE A C 1
ATOM 662 O O . ILE A 1 84 ? 0.886 -6.057 -4.541 1.00 88.94 84 ILE A O 1
ATOM 666 N N . ARG A 1 85 ? 1.766 -8.076 -4.076 1.00 89.62 85 ARG A N 1
ATOM 667 C CA . ARG A 1 85 ? 3.129 -7.746 -4.472 1.00 89.62 85 ARG A CA 1
ATOM 668 C C . ARG A 1 85 ? 3.553 -8.694 -5.573 1.00 89.62 85 ARG A C 1
ATOM 670 O O . ARG A 1 85 ? 3.668 -9.895 -5.347 1.00 89.62 85 ARG A O 1
ATOM 677 N N . VAL A 1 86 ? 3.791 -8.137 -6.749 1.00 91.56 86 VAL A N 1
ATOM 678 C CA . VAL A 1 86 ? 4.159 -8.894 -7.942 1.00 91.56 86 VAL A CA 1
ATOM 679 C C . VAL A 1 86 ? 5.633 -8.700 -8.254 1.00 91.56 86 VAL A C 1
ATOM 681 O O . VAL A 1 86 ? 6.224 -7.662 -7.941 1.00 91.56 86 VAL A O 1
ATOM 684 N N . LYS A 1 87 ? 6.229 -9.726 -8.859 1.00 93.00 87 LYS A N 1
ATOM 685 C CA . LYS A 1 87 ? 7.565 -9.671 -9.447 1.00 93.00 87 LYS A CA 1
ATOM 686 C C . LYS A 1 87 ? 7.405 -9.598 -10.960 1.00 93.00 87 LYS A C 1
ATOM 688 O O . LYS A 1 87 ? 6.684 -10.411 -11.527 1.00 93.00 87 LYS A O 1
ATOM 693 N N . VAL A 1 88 ? 8.068 -8.639 -11.589 1.00 92.38 88 VAL A N 1
ATOM 694 C CA . VAL A 1 88 ? 8.083 -8.458 -13.040 1.00 92.38 88 VAL A CA 1
ATOM 695 C C . VAL A 1 88 ? 9.499 -8.717 -13.522 1.00 92.38 88 VAL A C 1
ATOM 697 O O . VAL A 1 88 ? 10.445 -8.081 -13.058 1.00 92.38 88 VAL A O 1
ATOM 700 N N . TYR A 1 89 ? 9.628 -9.664 -14.440 1.00 92.44 89 TYR A N 1
ATOM 701 C CA . TYR A 1 89 ? 10.900 -10.082 -15.015 1.00 92.44 89 TYR A CA 1
ATOM 702 C C . TYR A 1 89 ? 11.060 -9.507 -16.422 1.00 92.44 89 TYR A C 1
ATOM 704 O O . TYR A 1 89 ? 10.068 -9.270 -17.111 1.00 92.44 89 TYR A O 1
ATOM 712 N N . GLY A 1 90 ? 12.306 -9.298 -16.853 1.00 89.94 90 GLY A N 1
ATOM 713 C CA . GLY A 1 90 ? 12.607 -8.895 -18.231 1.00 89.94 90 GLY A CA 1
ATOM 714 C C . GLY A 1 90 ? 12.226 -7.454 -18.576 1.00 89.94 90 GLY A C 1
ATOM 715 O O . GLY A 1 90 ? 11.992 -7.145 -19.741 1.00 89.94 90 GLY A O 1
ATOM 716 N N . VAL A 1 91 ? 12.150 -6.565 -17.581 1.00 91.81 91 VAL A N 1
ATOM 717 C CA . VAL A 1 91 ? 11.906 -5.138 -17.821 1.00 91.81 91 VAL A CA 1
ATOM 718 C C . VAL A 1 91 ? 13.137 -4.541 -18.509 1.00 91.81 91 VAL A C 1
ATOM 720 O O . VAL A 1 91 ? 14.226 -4.594 -17.935 1.00 91.81 91 VAL A O 1
ATOM 723 N N . PRO A 1 92 ? 13.004 -3.959 -19.714 1.00 92.06 92 PRO A N 1
ATOM 724 C CA . PRO A 1 92 ? 14.144 -3.358 -20.392 1.00 92.06 92 PRO A CA 1
ATOM 725 C C . PRO A 1 92 ? 14.763 -2.231 -19.557 1.00 92.06 92 PRO A C 1
ATOM 727 O O . PRO A 1 92 ? 14.035 -1.397 -19.018 1.00 92.06 92 PRO A O 1
ATOM 730 N N . CYS A 1 93 ? 16.097 -2.146 -19.500 1.00 90.00 93 CYS A N 1
ATOM 731 C CA . CYS A 1 93 ? 16.790 -1.136 -18.687 1.00 90.00 93 CYS A CA 1
ATOM 732 C C . CYS A 1 93 ? 16.362 0.302 -19.027 1.00 90.00 93 CYS A C 1
ATOM 734 O O . CYS A 1 93 ? 16.205 1.127 -18.133 1.00 90.00 93 CYS A O 1
ATOM 736 N N . PHE A 1 94 ? 16.109 0.603 -20.307 1.00 90.50 94 PHE A N 1
ATOM 737 C CA . PHE A 1 94 ? 15.646 1.929 -20.741 1.00 90.50 94 PHE A CA 1
ATOM 738 C C . PHE A 1 94 ? 14.206 2.247 -20.302 1.00 90.50 94 PHE A C 1
ATOM 740 O O . PHE A 1 94 ? 13.827 3.412 -20.226 1.00 90.50 94 PHE A O 1
ATOM 747 N N . ALA A 1 95 ? 13.400 1.223 -20.013 1.00 92.62 95 ALA A N 1
ATOM 748 C CA . ALA A 1 95 ? 12.040 1.356 -19.504 1.00 92.62 95 ALA A CA 1
ATOM 749 C C . ALA A 1 95 ? 11.994 1.357 -17.966 1.00 92.62 95 ALA A C 1
ATOM 751 O O . ALA A 1 95 ? 10.912 1.450 -17.390 1.00 92.62 95 ALA A O 1
ATOM 752 N N . TRP A 1 96 ? 13.144 1.275 -17.284 1.00 93.94 96 TRP A N 1
ATOM 753 C CA . TRP A 1 96 ? 13.235 1.214 -15.825 1.00 93.94 96 TRP A CA 1
ATOM 754 C C . TRP A 1 96 ? 12.999 2.582 -15.173 1.00 93.94 96 TRP A C 1
ATOM 756 O O . TRP A 1 96 ? 13.869 3.191 -14.555 1.00 93.94 96 TRP A O 1
ATOM 766 N N . HIS A 1 97 ? 11.784 3.089 -15.329 1.00 93.06 97 HIS A N 1
ATOM 767 C CA . HIS A 1 97 ? 11.354 4.365 -14.788 1.00 93.06 97 HIS A CA 1
ATOM 768 C C . HIS A 1 97 ? 10.049 4.188 -14.019 1.00 93.06 97 HIS A C 1
ATOM 770 O O . HIS A 1 97 ? 9.185 3.397 -14.399 1.00 93.06 97 HIS A O 1
ATOM 776 N N . ARG A 1 98 ? 9.849 4.976 -12.956 1.00 93.94 98 ARG A N 1
ATOM 777 C CA . ARG A 1 98 ? 8.626 4.917 -12.139 1.00 93.94 98 ARG A CA 1
ATOM 778 C C . ARG A 1 98 ? 7.358 4.999 -12.992 1.00 93.94 98 ARG A C 1
ATOM 780 O O . ARG A 1 98 ? 6.419 4.254 -12.745 1.00 93.94 98 ARG A O 1
ATOM 787 N N . ASN A 1 99 ? 7.344 5.858 -14.010 1.00 95.06 99 ASN A N 1
ATOM 788 C CA . ASN A 1 99 ? 6.184 6.024 -14.895 1.00 95.06 99 ASN A CA 1
ATOM 789 C C . ASN A 1 99 ? 5.836 4.745 -15.667 1.00 95.06 99 ASN A C 1
ATOM 791 O O . ASN A 1 99 ? 4.654 4.469 -15.842 1.00 95.06 99 ASN A O 1
ATOM 795 N N . PHE A 1 100 ? 6.832 3.952 -16.076 1.00 94.81 100 PHE A N 1
ATOM 796 C CA . PHE A 1 100 ? 6.589 2.658 -16.713 1.00 94.81 100 PHE A CA 1
ATOM 797 C C . PHE A 1 100 ? 5.894 1.704 -15.742 1.00 94.81 100 PHE A C 1
ATOM 799 O O . PHE A 1 100 ? 4.862 1.132 -16.071 1.00 94.81 100 PHE A O 1
ATOM 806 N N . PHE A 1 101 ? 6.397 1.597 -14.512 1.00 95.00 101 PHE A N 1
ATOM 807 C CA . PHE A 1 101 ? 5.793 0.724 -13.507 1.00 95.00 101 PHE A CA 1
ATOM 808 C C . PHE A 1 101 ? 4.408 1.185 -13.053 1.00 95.00 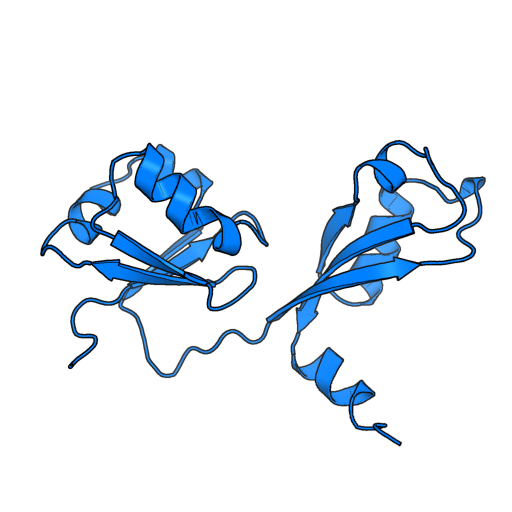101 PHE A C 1
ATOM 810 O O . PHE A 1 101 ? 3.551 0.352 -12.772 1.00 95.00 101 PHE A O 1
ATOM 817 N N . VAL A 1 102 ? 4.177 2.498 -12.992 1.00 95.38 102 VAL A N 1
ATOM 818 C CA . VAL A 1 102 ? 2.850 3.063 -12.726 1.00 95.38 102 VAL A CA 1
ATOM 819 C C . VAL A 1 102 ? 1.895 2.700 -13.859 1.00 95.38 102 VAL A C 1
ATOM 821 O O . VAL A 1 102 ? 0.805 2.219 -13.578 1.00 95.38 102 VAL A O 1
ATOM 824 N N . ALA A 1 103 ? 2.302 2.866 -15.120 1.00 95.31 103 ALA A N 1
ATOM 825 C CA . ALA A 1 103 ? 1.484 2.483 -16.269 1.00 95.31 103 ALA A CA 1
ATOM 826 C C . ALA A 1 103 ? 1.193 0.973 -16.287 1.00 95.31 103 ALA A C 1
ATOM 828 O O . ALA A 1 103 ? 0.045 0.579 -16.468 1.00 95.31 103 ALA A O 1
ATOM 829 N N . LEU A 1 104 ? 2.206 0.143 -16.018 1.00 93.50 104 LEU A N 1
ATOM 830 C CA . LEU A 1 104 ? 2.078 -1.311 -15.939 1.00 93.50 104 LEU A CA 1
ATOM 831 C C . LEU A 1 104 ? 1.142 -1.745 -14.806 1.00 93.50 104 LEU A C 1
ATOM 833 O O . LEU A 1 104 ? 0.278 -2.581 -15.008 1.00 93.50 104 LEU A O 1
ATOM 837 N N . ALA A 1 105 ? 1.278 -1.189 -13.603 1.00 92.69 105 ALA A N 1
ATOM 838 C CA . ALA A 1 105 ? 0.385 -1.528 -12.496 1.00 92.69 105 ALA A CA 1
ATOM 839 C C . ALA A 1 105 ? -1.047 -1.035 -12.741 1.00 92.69 105 ALA A C 1
ATOM 841 O O . ALA A 1 105 ? -2.003 -1.736 -12.410 1.00 92.69 105 ALA A O 1
ATOM 842 N N . ASN A 1 106 ? -1.190 0.145 -13.348 1.00 92.50 106 ASN A N 1
ATOM 843 C CA . ASN A 1 106 ? -2.491 0.724 -13.655 1.00 92.50 106 ASN A CA 1
ATOM 844 C C . ASN A 1 106 ? -3.210 0.029 -14.822 1.00 92.50 106 ASN A C 1
ATOM 846 O O . ASN A 1 106 ? -4.411 0.224 -14.975 1.00 92.50 106 ASN A O 1
ATOM 850 N N . SER A 1 107 ? -2.525 -0.796 -15.626 1.00 91.12 107 SER A N 1
ATOM 851 C CA . SER A 1 107 ? -3.210 -1.662 -16.594 1.00 91.12 107 SER A CA 1
ATOM 852 C C . SER A 1 107 ? -3.936 -2.830 -15.925 1.00 91.12 107 SER A C 1
ATOM 854 O O . SER A 1 107 ? -4.823 -3.415 -16.538 1.00 91.12 107 SER A O 1
ATOM 856 N N . PHE A 1 108 ? -3.563 -3.175 -14.688 1.00 87.88 108 PHE A N 1
ATOM 857 C CA . PHE A 1 108 ? -4.286 -4.145 -13.870 1.00 87.88 108 PHE A CA 1
ATOM 858 C C . PHE A 1 108 ? -5.332 -3.445 -13.004 1.00 87.88 108 PHE A C 1
ATOM 860 O O . PHE A 1 108 ? -6.516 -3.744 -13.129 1.00 87.8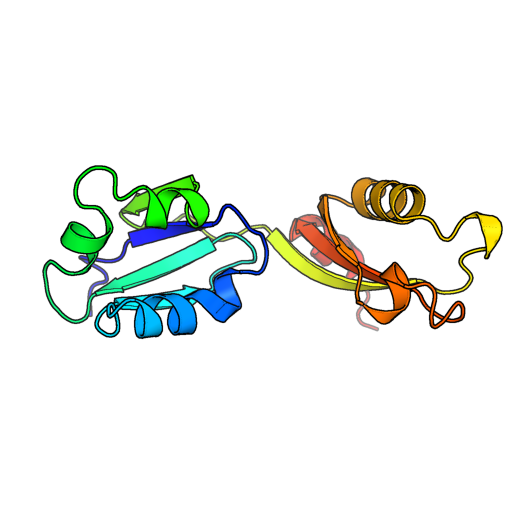8 108 PHE A O 1
ATOM 867 N N . ASP A 1 109 ? -4.904 -2.520 -12.134 1.00 90.19 109 ASP A N 1
ATOM 868 C CA . ASP A 1 109 ? -5.814 -1.749 -11.276 1.00 90.19 109 ASP A CA 1
ATOM 869 C C . ASP A 1 109 ? -5.102 -0.520 -10.662 1.00 90.19 109 ASP A C 1
ATOM 871 O O . ASP A 1 109 ? -4.888 0.465 -11.367 1.00 90.19 109 ASP A O 1
ATOM 875 N N . LYS A 1 110 ? -4.684 -0.533 -9.383 1.00 91.19 110 LYS A N 1
ATOM 876 C CA . LYS A 1 110 ? -4.116 0.658 -8.717 1.00 91.19 110 LYS A CA 1
ATOM 877 C C . LYS A 1 110 ? -2.686 0.450 -8.223 1.00 91.19 110 LYS A C 1
ATOM 879 O O . LYS A 1 110 ? -2.446 -0.302 -7.278 1.00 91.19 110 LYS A O 1
ATOM 884 N N . PHE A 1 111 ? -1.737 1.199 -8.786 1.00 92.81 111 PHE A N 1
ATOM 885 C CA . PHE A 1 111 ? -0.366 1.278 -8.269 1.00 92.81 111 PHE A CA 1
ATOM 886 C C . PHE A 1 111 ? -0.320 1.794 -6.819 1.00 92.81 111 PHE A C 1
ATOM 888 O O . PHE A 1 111 ? -0.944 2.805 -6.491 1.00 92.81 111 PHE A O 1
ATOM 895 N N . VAL A 1 112 ? 0.483 1.147 -5.966 1.00 91.50 112 VAL A N 1
ATOM 896 C CA . VAL A 1 112 ? 0.764 1.609 -4.595 1.00 91.50 112 VAL A CA 1
ATOM 897 C C . VAL A 1 112 ? 2.200 2.100 -4.476 1.00 91.50 112 VAL A C 1
ATOM 899 O O . VAL A 1 112 ? 2.434 3.281 -4.219 1.00 91.50 112 VAL A O 1
ATOM 902 N N . CYS A 1 113 ? 3.178 1.212 -4.656 1.00 92.62 113 CYS A N 1
ATOM 903 C CA . CYS A 1 113 ? 4.587 1.566 -4.525 1.00 92.62 113 CYS A CA 1
ATOM 904 C C . CYS A 1 113 ? 5.520 0.560 -5.205 1.00 92.62 113 CYS A C 1
ATOM 906 O O . CYS A 1 113 ? 5.150 -0.578 -5.502 1.00 92.62 113 CYS A O 1
ATOM 908 N N . LEU A 1 114 ? 6.759 1.001 -5.413 1.00 93.62 114 LEU A N 1
ATOM 909 C CA . LEU A 1 114 ? 7.889 0.139 -5.744 1.00 93.62 114 LEU A CA 1
ATOM 910 C C . LEU A 1 114 ? 8.628 -0.240 -4.470 1.00 93.62 114 LEU A C 1
ATOM 912 O O . LEU A 1 114 ? 8.605 0.507 -3.489 1.00 93.62 114 LEU A O 1
ATOM 916 N N . ASP A 1 115 ? 9.308 -1.380 -4.498 1.00 91.50 115 ASP A N 1
ATOM 917 C CA . ASP A 1 115 ? 10.302 -1.653 -3.470 1.00 91.50 115 ASP A CA 1
ATOM 918 C C . ASP A 1 115 ? 11.575 -0.827 -3.667 1.00 91.50 115 ASP A C 1
ATOM 920 O O . ASP A 1 115 ? 11.837 -0.308 -4.750 1.00 91.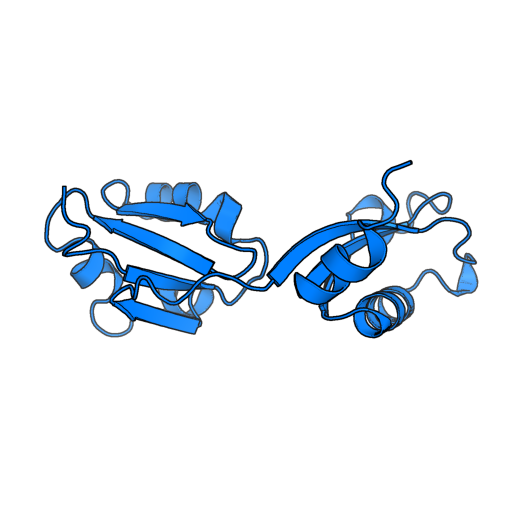50 115 ASP A O 1
ATOM 924 N N . GLU A 1 116 ? 12.364 -0.706 -2.600 1.00 91.19 116 GLU A N 1
ATOM 925 C CA . GLU A 1 116 ? 13.561 0.139 -2.580 1.00 91.19 116 GLU A CA 1
ATOM 926 C C . GLU A 1 116 ? 14.601 -0.278 -3.635 1.00 91.19 116 GLU A C 1
ATOM 928 O O . GLU A 1 116 ? 15.265 0.565 -4.237 1.00 91.19 116 GLU A O 1
ATOM 933 N N . TYR A 1 117 ? 14.735 -1.581 -3.894 1.00 90.81 117 TYR A N 1
ATOM 934 C CA . TYR A 1 117 ? 15.667 -2.096 -4.899 1.00 90.81 117 TYR A CA 1
ATOM 935 C C . TYR A 1 117 ? 15.248 -1.688 -6.313 1.00 90.81 117 TYR A C 1
ATOM 937 O O . TYR A 1 117 ? 16.091 -1.261 -7.102 1.00 90.81 117 TYR A O 1
ATOM 945 N N . THR A 1 118 ? 13.949 -1.769 -6.606 1.00 92.50 118 THR A N 1
ATOM 946 C CA . THR A 1 118 ? 13.373 -1.390 -7.897 1.00 92.50 118 THR A CA 1
ATOM 947 C C . THR A 1 118 ? 13.401 0.121 -8.080 1.00 92.50 118 THR A C 1
ATOM 949 O O . THR A 1 118 ? 13.832 0.597 -9.128 1.00 92.50 118 THR A O 1
ATOM 952 N N . SER A 1 119 ? 12.996 0.891 -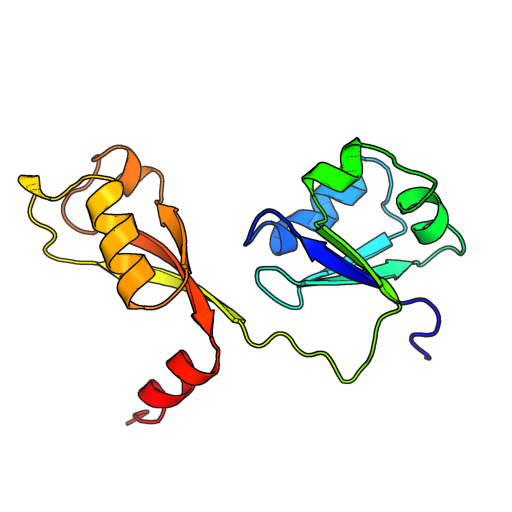7.063 1.00 93.00 119 SER A N 1
ATOM 953 C CA . SER A 1 119 ? 12.948 2.356 -7.142 1.00 93.00 119 SER A CA 1
ATOM 954 C C . SER A 1 119 ? 14.327 2.974 -7.346 1.00 93.00 119 SER A C 1
ATOM 956 O O . SER A 1 119 ? 14.446 3.964 -8.058 1.00 93.00 119 SER A O 1
ATOM 958 N N . ASN A 1 120 ? 15.358 2.376 -6.745 1.00 91.19 120 ASN A N 1
ATOM 959 C CA . ASN A 1 120 ? 16.732 2.863 -6.827 1.00 91.19 120 ASN A CA 1
ATOM 960 C C . ASN A 1 120 ? 17.528 2.237 -7.984 1.00 91.19 120 ASN A C 1
ATOM 962 O O . ASN A 1 120 ? 18.728 2.477 -8.074 1.00 91.19 120 ASN A O 1
ATOM 966 N N . GLY A 1 121 ? 16.905 1.398 -8.824 1.00 87.38 121 GLY A N 1
ATOM 967 C CA . GLY A 1 121 ? 17.588 0.727 -9.938 1.00 87.38 121 GLY A CA 1
ATOM 968 C C . GLY A 1 121 ? 18.775 -0.135 -9.496 1.00 87.38 121 GLY A C 1
ATOM 969 O O . GLY A 1 121 ? 19.752 -0.261 -10.225 1.00 87.38 121 GLY A O 1
ATOM 970 N N . ARG A 1 122 ? 18.732 -0.699 -8.279 1.00 85.88 122 ARG A N 1
ATOM 971 C CA . ARG A 1 122 ? 19.836 -1.509 -7.730 1.00 85.88 122 ARG A CA 1
ATOM 972 C C . ARG A 1 122 ? 19.870 -2.923 -8.297 1.00 85.88 122 ARG A C 1
ATOM 974 O O . ARG A 1 122 ? 20.901 -3.580 -8.211 1.00 85.88 122 ARG A O 1
ATOM 981 N N . ASN A 1 123 ? 18.745 -3.401 -8.820 1.00 80.12 123 ASN A N 1
ATOM 982 C CA . ASN A 1 123 ? 18.657 -4.704 -9.450 1.00 80.12 123 ASN A CA 1
ATOM 983 C C . ASN A 1 123 ? 17.702 -4.649 -10.646 1.00 80.12 123 ASN A C 1
ATOM 985 O O . ASN A 1 123 ? 16.511 -4.420 -10.458 1.00 80.12 123 ASN A O 1
ATOM 989 N N . PHE A 1 124 ? 18.244 -4.852 -11.848 1.00 85.88 124 PHE A N 1
ATOM 990 C CA . PHE A 1 124 ? 17.491 -4.861 -13.105 1.00 85.88 124 PHE A CA 1
ATOM 991 C C . PHE A 1 124 ? 16.983 -6.263 -13.491 1.00 85.88 124 PHE A C 1
ATOM 993 O O . PHE A 1 124 ? 16.335 -6.409 -14.524 1.00 85.88 124 PHE A O 1
ATOM 1000 N N . ASP A 1 125 ? 17.254 -7.298 -12.683 1.00 87.25 125 ASP A N 1
ATOM 1001 C CA . ASP A 1 125 ? 16.770 -8.661 -12.948 1.00 87.25 125 ASP A CA 1
ATOM 1002 C C . ASP A 1 125 ? 15.243 -8.790 -12.772 1.00 87.25 125 ASP A C 1
ATOM 1004 O O . ASP A 1 125 ? 14.563 -9.488 -13.527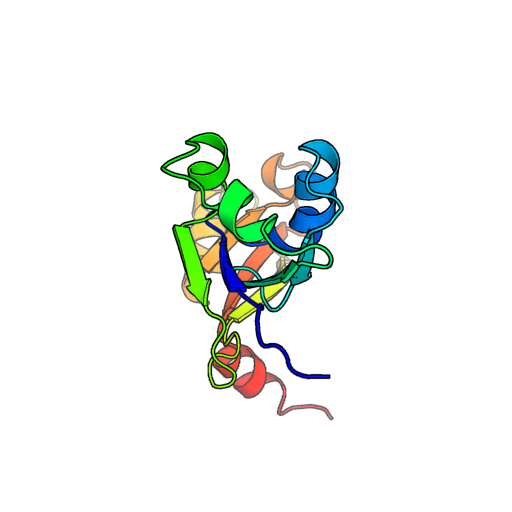 1.00 87.25 125 ASP A O 1
ATOM 1008 N N . THR A 1 126 ? 14.705 -8.089 -11.775 1.00 90.81 126 THR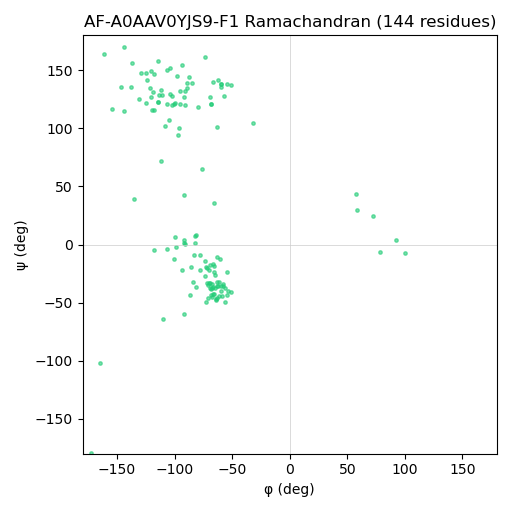 A N 1
ATOM 1009 C CA . THR A 1 126 ? 13.365 -8.280 -11.239 1.00 90.81 126 THR A CA 1
ATOM 1010 C C . THR A 1 126 ? 12.894 -6.978 -10.616 1.00 90.81 126 THR A C 1
ATOM 1012 O O . THR A 1 126 ? 13.412 -6.529 -9.592 1.00 90.81 126 THR A O 1
ATOM 1015 N N . ALA A 1 127 ? 11.835 -6.411 -11.175 1.00 93.25 127 ALA A N 1
ATOM 1016 C CA . ALA A 1 127 ? 11.113 -5.328 -10.531 1.00 93.25 127 ALA A CA 1
ATOM 1017 C C . ALA A 1 127 ? 10.083 -5.907 -9.557 1.00 93.25 127 ALA A C 1
ATOM 1019 O O . ALA A 1 127 ? 9.396 -6.881 -9.872 1.00 93.25 127 ALA A O 1
ATOM 1020 N N . ARG A 1 128 ? 9.932 -5.311 -8.373 1.00 94.00 128 ARG A N 1
ATOM 1021 C CA . ARG A 1 128 ? 8.842 -5.648 -7.447 1.00 94.00 128 ARG A CA 1
ATOM 1022 C C . ARG A 1 128 ? 7.911 -4.467 -7.285 1.00 94.00 128 ARG A C 1
ATOM 1024 O O . ARG A 1 128 ? 8.317 -3.389 -6.848 1.00 94.00 128 ARG A O 1
ATOM 1031 N N . ILE A 1 129 ? 6.647 -4.713 -7.594 1.00 94.38 129 ILE A N 1
ATOM 1032 C CA . ILE A 1 129 ? 5.601 -3.700 -7.618 1.00 94.38 129 ILE A CA 1
ATOM 1033 C C . ILE A 1 129 ? 4.515 -4.119 -6.639 1.00 94.38 129 ILE A C 1
ATOM 1035 O O . ILE A 1 129 ? 4.111 -5.282 -6.603 1.00 94.38 129 ILE A O 1
ATOM 1039 N N . THR A 1 130 ? 4.051 -3.172 -5.836 1.00 92.69 130 THR A N 1
ATOM 1040 C CA . THR A 1 130 ? 2.878 -3.347 -4.984 1.00 92.69 130 THR A CA 1
ATOM 1041 C C . THR A 1 130 ? 1.705 -2.633 -5.635 1.00 92.69 130 THR A C 1
ATOM 1043 O O . THR A 1 130 ? 1.808 -1.449 -5.971 1.00 92.69 130 THR A O 1
ATOM 1046 N N . LEU A 1 131 ? 0.595 -3.344 -5.798 1.00 92.31 131 LEU A N 1
ATOM 1047 C CA . LEU A 1 131 ? -0.648 -2.810 -6.337 1.00 92.31 131 LEU A CA 1
ATOM 1048 C C . LEU A 1 131 ? -1.843 -3.305 -5.521 1.00 92.31 131 LEU A C 1
ATOM 1050 O O . LEU A 1 131 ? -1.772 -4.328 -4.839 1.00 92.31 131 LEU A O 1
ATOM 1054 N N . ILE A 1 132 ? -2.932 -2.551 -5.580 1.00 91.31 132 ILE A N 1
ATOM 1055 C CA . ILE A 1 132 ? -4.241 -3.003 -5.124 1.00 91.31 132 ILE A CA 1
ATOM 1056 C C . ILE A 1 132 ? -4.977 -3.539 -6.334 1.00 91.31 132 ILE A C 1
ATOM 1058 O O . ILE A 1 132 ? -5.013 -2.850 -7.345 1.00 91.31 132 ILE A O 1
ATOM 1062 N N . VAL A 1 133 ? -5.575 -4.719 -6.204 1.00 90.88 133 VAL A N 1
ATOM 1063 C CA . VAL A 1 133 ? -6.460 -5.305 -7.214 1.00 90.88 133 VAL A CA 1
ATOM 1064 C C . VAL A 1 133 ? -7.809 -5.657 -6.605 1.00 90.88 133 VAL A C 1
ATOM 1066 O O . VAL A 1 133 ? -7.892 -6.071 -5.445 1.00 90.88 133 VAL A O 1
ATOM 1069 N N . LYS A 1 134 ? -8.877 -5.558 -7.391 1.00 88.12 134 LYS A N 1
ATOM 1070 C CA . LYS A 1 134 ? -10.180 -6.122 -7.017 1.00 88.12 134 LYS A CA 1
ATOM 1071 C C . LYS A 1 134 ? -10.102 -7.641 -6.860 1.00 88.12 134 LYS A C 1
ATOM 1073 O O . LYS A 1 134 ? -9.494 -8.344 -7.660 1.00 88.12 134 LYS A O 1
ATOM 1078 N N . LEU A 1 135 ? -10.809 -8.172 -5.869 1.00 80.50 135 LEU A N 1
ATOM 1079 C CA . LEU A 1 135 ? -10.901 -9.605 -5.600 1.00 80.50 135 LEU A CA 1
ATOM 1080 C C . LEU A 1 135 ? -11.446 -10.384 -6.808 1.00 80.50 135 LEU A C 1
ATOM 1082 O O . LEU A 1 135 ? -11.003 -11.498 -7.065 1.00 80.50 135 LEU A O 1
ATOM 1086 N N . SER A 1 136 ? -12.359 -9.788 -7.580 1.00 78.50 136 SER A N 1
ATOM 1087 C CA . SER A 1 136 ? -12.894 -10.392 -8.807 1.00 78.50 136 SER A CA 1
ATOM 1088 C C . SER A 1 136 ? -11.820 -10.643 -9.866 1.00 78.50 136 SER A C 1
ATOM 1090 O O . SER A 1 136 ? -11.926 -11.619 -10.595 1.00 78.50 136 SER A O 1
ATOM 1092 N N . PHE A 1 137 ? -10.786 -9.797 -9.924 1.00 77.31 137 PHE A N 1
ATOM 1093 C CA . PHE A 1 137 ? -9.659 -9.972 -10.836 1.00 77.31 137 PHE A CA 1
ATOM 1094 C C . PHE A 1 137 ? -8.831 -11.209 -10.448 1.00 77.31 137 PHE A C 1
ATOM 1096 O O . PHE A 1 137 ? -8.538 -12.049 -11.288 1.00 77.31 137 PHE A O 1
ATOM 1103 N N . ILE A 1 138 ? -8.542 -11.385 -9.151 1.00 68.69 138 ILE A N 1
ATOM 1104 C CA . ILE A 1 138 ? -7.780 -12.545 -8.649 1.00 68.69 138 ILE A CA 1
ATOM 1105 C C . ILE A 1 138 ? -8.554 -13.855 -8.854 1.00 68.69 138 ILE A C 1
ATOM 1107 O O . ILE A 1 138 ? -7.977 -14.875 -9.234 1.00 68.69 138 ILE A O 1
ATOM 1111 N N . LEU A 1 139 ? -9.861 -13.847 -8.579 1.00 61.62 139 LEU A N 1
ATOM 1112 C CA . LEU A 1 139 ? -10.692 -15.053 -8.639 1.00 61.62 139 LEU A CA 1
ATOM 1113 C C . LEU A 1 139 ? -10.953 -15.549 -10.070 1.00 61.62 139 LEU A C 1
ATOM 1115 O O . LEU A 1 139 ? -11.259 -16.725 -10.244 1.00 61.62 139 LEU A O 1
ATOM 1119 N N . GLN A 1 140 ? -10.796 -14.697 -11.089 1.00 55.53 140 GLN A N 1
ATOM 1120 C CA . GLN A 1 140 ? -10.893 -15.124 -12.488 1.00 55.53 140 GLN A CA 1
ATOM 1121 C C . GLN A 1 140 ? -9.689 -15.965 -12.937 1.00 55.53 140 GLN A C 1
ATOM 1123 O O . GLN A 1 140 ? -9.876 -16.895 -13.716 1.00 55.53 140 GLN A O 1
ATOM 1128 N N . GLU A 1 141 ? -8.484 -15.709 -12.415 1.00 50.31 141 GLU A N 1
ATOM 1129 C CA . GLU A 1 141 ? -7.282 -16.479 -12.783 1.00 50.31 141 GLU A CA 1
ATOM 1130 C C . GLU A 1 141 ? -6.982 -17.654 -11.839 1.00 50.31 141 GLU A C 1
ATOM 1132 O O . GLU A 1 141 ? -6.347 -18.628 -12.235 1.00 50.31 141 GLU A O 1
ATOM 1137 N N . SER A 1 142 ? -7.488 -17.627 -10.602 1.00 43.59 142 SER A N 1
ATOM 1138 C CA . SER A 1 142 ? -7.268 -18.702 -9.615 1.00 43.59 142 SER A CA 1
ATOM 1139 C C . SER A 1 142 ? -8.208 -19.911 -9.755 1.00 43.59 142 SER A C 1
ATOM 1141 O O . SER A 1 142 ? -8.133 -20.834 -8.949 1.00 43.59 142 SER A O 1
ATOM 1143 N N . CYS A 1 143 ? -9.032 -19.970 -10.809 1.00 34.25 143 CYS A N 1
ATOM 1144 C CA . CYS A 1 143 ? -9.761 -21.190 -11.188 1.00 34.25 143 CYS A CA 1
ATOM 1145 C C . CYS A 1 143 ? -8.920 -22.191 -12.009 1.00 34.25 143 CYS A C 1
ATOM 1147 O O . CYS A 1 143 ? -9.454 -23.200 -12.459 1.00 34.25 143 CYS A O 1
ATOM 1149 N N . VAL A 1 144 ? -7.611 -21.965 -12.167 1.00 37.62 144 VAL A N 1
ATOM 1150 C CA . VAL A 1 144 ? -6.664 -22.986 -12.640 1.00 37.62 144 VAL A CA 1
ATOM 1151 C C . VAL A 1 144 ? -5.729 -23.355 -11.490 1.00 37.62 144 VAL A C 1
ATOM 1153 O O . VAL A 1 144 ? -4.561 -22.981 -11.458 1.00 37.62 144 VAL A O 1
ATOM 1156 N N . VAL A 1 145 ? -6.264 -24.068 -10.501 1.00 32.34 145 VAL A N 1
ATOM 1157 C CA . VAL A 1 145 ? -5.434 -24.903 -9.627 1.00 32.34 145 VAL A CA 1
ATOM 1158 C C . VAL A 1 145 ? -5.513 -26.306 -10.218 1.00 32.34 145 VAL A C 1
ATOM 1160 O O . VAL A 1 145 ? -6.542 -26.968 -10.101 1.00 32.34 145 VAL A O 1
ATOM 1163 N N . ILE A 1 146 ? -4.461 -26.666 -10.958 1.00 33.62 146 ILE A N 1
ATOM 1164 C CA . ILE A 1 146 ? -4.178 -28.028 -11.438 1.00 33.62 146 ILE A CA 1
ATOM 1165 C C . ILE A 1 146 ? -3.839 -28.903 -10.232 1.00 33.62 146 ILE A C 1
ATOM 1167 O O . ILE A 1 146 ? -3.101 -28.400 -9.351 1.00 33.62 146 ILE A O 1
#